Protein AF-A0A349UK69-F1 (afdb_monomer_lite)

Sequence (48 aa):
MDVFFSTGEKSGDRIAAAVAVALRREFPNLDLAGLTGPDATSAGIRGA

pLDDT: mean 96.17, std 4.73, range [73.5, 98.56]

Foldseek 3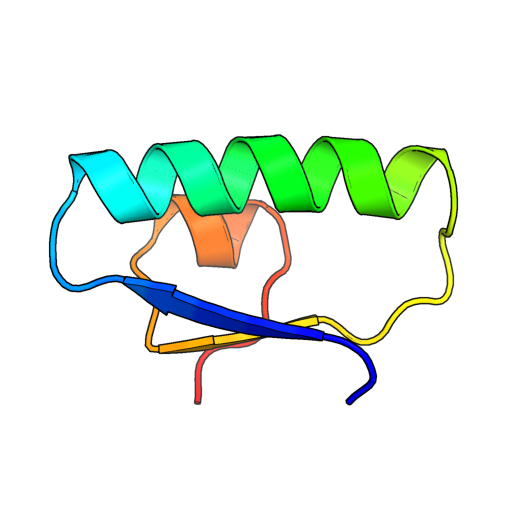Di:
DQDEAEDDDPVSQQVLLVVLLVCCVVPVPDQAEYCHDDSNVVSPHHYD

Radius of gyration: 9.36 Å; chains: 1; bounding box: 22×14×24 Å

Secondary structure (DSSP, 8-state):
--EEEE--SHHHHHHHHHHHHHHHHH-TT--EEEE--HHHHHTTPEE-

Structure (mmCIF, N/CA/C/O backbone):
data_AF-A0A349UK69-F1
#
_entry.id   AF-A0A349UK69-F1
#
loop_
_atom_site.group_PDB
_atom_site.id
_atom_site.type_symbol
_atom_site.label_atom_id
_atom_site.label_alt_id
_atom_site.label_comp_id
_atom_site.label_asym_id
_atom_site.label_entity_id
_atom_site.label_seq_id
_atom_site.pdbx_PDB_ins_code
_atom_site.Cartn_x
_atom_site.Cartn_y
_atom_site.Cartn_z
_atom_site.occupancy
_atom_site.B_iso_or_equiv
_atom_site.auth_seq_id
_atom_site.auth_comp_id
_atom_site.auth_asym_id
_atom_site.auth_atom_id
_atom_site.pdbx_PDB_model_num
ATOM 1 N N . MET A 1 1 ? -13.340 -2.503 -1.298 1.00 77.19 1 MET A N 1
ATOM 2 C CA . MET A 1 1 ? -12.260 -1.607 -1.738 1.00 77.19 1 MET A CA 1
ATOM 3 C C . MET A 1 1 ? -12.760 -0.196 -1.648 1.00 77.19 1 MET A C 1
ATOM 5 O O . MET A 1 1 ? -13.683 0.150 -2.377 1.00 77.19 1 MET A O 1
ATOM 9 N N . ASP A 1 2 ? -12.128 0.578 -0.777 1.00 94.69 2 ASP A N 1
ATOM 10 C CA . ASP A 1 2 ? -12.499 1.966 -0.513 1.00 94.69 2 ASP A CA 1
ATOM 11 C C . ASP A 1 2 ? -11.505 2.930 -1.170 1.00 94.69 2 ASP A C 1
ATOM 13 O O . ASP A 1 2 ? -11.892 3.990 -1.655 1.00 94.69 2 ASP A O 1
ATOM 17 N N . VAL A 1 3 ? -10.225 2.539 -1.244 1.00 96.56 3 VAL A N 1
ATOM 18 C CA . VAL A 1 3 ? -9.152 3.329 -1.865 1.00 96.56 3 VAL A CA 1
ATOM 19 C C . VAL A 1 3 ? -8.323 2.450 -2.798 1.00 96.56 3 VAL A C 1
ATOM 21 O O . VAL A 1 3 ? -7.868 1.371 -2.409 1.00 96.56 3 VAL A O 1
ATOM 24 N N . PHE A 1 4 ? -8.101 2.939 -4.021 1.00 97.56 4 PHE A N 1
ATOM 25 C CA . PHE A 1 4 ? -7.251 2.293 -5.020 1.00 97.56 4 PHE A CA 1
ATOM 26 C C . PHE A 1 4 ? -5.955 3.074 -5.248 1.00 97.56 4 PHE A C 1
ATOM 28 O O . PHE A 1 4 ? -5.993 4.285 -5.472 1.00 97.56 4 PHE A O 1
ATOM 35 N N . PHE A 1 5 ? -4.819 2.377 -5.248 1.00 97.81 5 PHE A N 1
ATOM 36 C CA . PHE A 1 5 ? -3.503 2.935 -5.560 1.00 97.81 5 PHE A CA 1
ATOM 37 C C . PHE A 1 5 ? -3.020 2.477 -6.939 1.00 97.81 5 PHE A C 1
ATOM 39 O O . PHE A 1 5 ? -3.154 1.314 -7.309 1.00 97.81 5 PHE A O 1
ATOM 46 N N . SER A 1 6 ? -2.407 3.390 -7.689 1.00 97.56 6 SER A N 1
ATOM 47 C CA . SER A 1 6 ? -1.741 3.084 -8.956 1.00 97.56 6 SER A CA 1
ATOM 48 C C . SER A 1 6 ? -0.398 3.795 -8.995 1.00 97.56 6 SER A C 1
ATOM 50 O O . SER A 1 6 ? -0.345 5.025 -9.012 1.00 97.56 6 SER A O 1
ATOM 52 N N . THR A 1 7 ? 0.689 3.028 -9.006 1.00 97.12 7 THR A N 1
ATOM 53 C CA . THR A 1 7 ? 2.059 3.555 -9.032 1.00 97.12 7 THR A CA 1
ATOM 54 C C . THR A 1 7 ? 2.854 2.889 -10.147 1.00 97.12 7 THR A C 1
ATOM 56 O O . THR A 1 7 ? 2.826 1.668 -10.265 1.00 97.12 7 THR A O 1
ATOM 59 N N . GLY A 1 8 ? 3.583 3.675 -10.943 1.00 96.31 8 GLY A N 1
ATOM 60 C CA . GLY A 1 8 ? 4.415 3.162 -12.042 1.00 96.31 8 GLY A CA 1
ATOM 61 C C . GLY A 1 8 ? 5.914 3.106 -11.740 1.00 96.31 8 GLY A C 1
ATOM 62 O O . GLY A 1 8 ? 6.683 2.600 -12.549 1.00 96.31 8 GLY A O 1
ATOM 63 N N . GLU A 1 9 ? 6.345 3.634 -10.592 1.00 97.94 9 GLU A N 1
ATOM 64 C CA . GLU A 1 9 ? 7.759 3.794 -10.251 1.00 97.94 9 GLU A CA 1
ATOM 65 C C . GLU A 1 9 ? 8.016 3.547 -8.761 1.00 97.94 9 GLU A C 1
ATOM 67 O O . GLU A 1 9 ? 7.130 3.696 -7.917 1.00 97.94 9 GLU A O 1
ATOM 72 N N . LYS A 1 10 ? 9.277 3.249 -8.422 1.00 97.75 10 LYS A N 1
ATOM 73 C CA . LYS A 1 10 ? 9.727 2.998 -7.042 1.00 97.75 10 LYS A CA 1
ATOM 74 C C . LYS A 1 10 ? 9.488 4.181 -6.095 1.00 97.75 10 LYS A C 1
ATOM 76 O O . LYS A 1 10 ? 9.255 3.990 -4.906 1.00 97.75 10 LYS A O 1
ATOM 81 N N . SER A 1 11 ? 9.575 5.410 -6.598 1.00 98.12 11 SER A N 1
ATOM 82 C CA . SER A 1 11 ? 9.249 6.624 -5.838 1.00 98.12 11 SER A CA 1
ATOM 83 C C . SER A 1 11 ? 7.769 6.645 -5.441 1.00 98.12 11 SER A C 1
ATOM 85 O O . SER A 1 11 ? 7.454 6.869 -4.274 1.00 98.12 11 SER A O 1
ATOM 87 N N . GLY A 1 12 ? 6.877 6.349 -6.391 1.00 98.31 12 GLY A N 1
ATOM 88 C CA . GLY A 1 12 ? 5.437 6.245 -6.167 1.00 98.31 12 GLY A CA 1
ATOM 89 C C . GLY A 1 12 ? 5.078 5.143 -5.174 1.00 98.31 12 GLY A C 1
ATOM 90 O O . GLY A 1 12 ? 4.265 5.378 -4.287 1.00 98.31 12 GLY A O 1
ATOM 91 N N . ASP A 1 13 ? 5.735 3.986 -5.263 1.00 98.31 13 ASP A N 1
ATOM 92 C CA . ASP A 1 13 ? 5.538 2.862 -4.338 1.00 98.31 13 ASP A CA 1
ATOM 93 C C . ASP A 1 13 ? 5.810 3.250 -2.871 1.00 98.31 13 ASP A C 1
ATOM 95 O O . ASP A 1 13 ? 4.983 3.033 -1.984 1.00 98.31 13 ASP A O 1
ATOM 99 N N . ARG A 1 14 ? 6.925 3.946 -2.617 1.00 98.50 14 ARG A N 1
ATOM 100 C CA . ARG A 1 14 ? 7.270 4.460 -1.278 1.00 98.50 14 ARG A CA 1
ATOM 101 C C . ARG A 1 14 ? 6.267 5.478 -0.754 1.00 98.50 14 ARG A C 1
ATOM 103 O O . ARG A 1 14 ? 5.966 5.494 0.439 1.00 98.50 14 ARG A O 1
ATOM 110 N N . ILE A 1 15 ? 5.766 6.343 -1.635 1.00 98.50 15 ILE A N 1
ATOM 111 C CA . ILE A 1 15 ? 4.751 7.336 -1.273 1.00 98.50 15 ILE A CA 1
ATOM 112 C C . ILE A 1 15 ? 3.440 6.624 -0.926 1.00 98.50 15 ILE A C 1
ATOM 114 O O . ILE A 1 15 ? 2.858 6.909 0.118 1.00 98.50 15 ILE A O 1
ATOM 118 N N . ALA A 1 16 ? 3.009 5.657 -1.740 1.00 98.19 16 ALA A N 1
ATOM 119 C CA . ALA A 1 16 ? 1.817 4.858 -1.473 1.00 98.19 16 ALA A CA 1
ATOM 120 C C . ALA A 1 16 ? 1.924 4.107 -0.137 1.00 98.19 16 ALA A C 1
ATOM 122 O O . ALA A 1 16 ? 0.973 4.117 0.643 1.00 98.19 16 ALA A O 1
ATOM 123 N N . ALA A 1 17 ? 3.096 3.552 0.183 1.00 98.38 17 ALA A N 1
ATOM 124 C CA . ALA A 1 17 ? 3.360 2.928 1.476 1.00 98.38 17 ALA A CA 1
ATOM 125 C C . ALA A 1 17 ? 3.172 3.904 2.652 1.00 98.38 17 ALA A C 1
ATOM 127 O O . ALA A 1 17 ? 2.470 3.597 3.617 1.00 98.38 17 ALA A O 1
ATOM 128 N N . ALA A 1 18 ? 3.754 5.105 2.563 1.00 98.56 18 ALA A N 1
ATOM 129 C CA . ALA A 1 18 ? 3.622 6.126 3.603 1.00 98.56 18 ALA A CA 1
ATOM 130 C C . ALA A 1 18 ? 2.165 6.586 3.781 1.00 98.56 18 ALA A C 1
ATOM 132 O O . ALA A 1 18 ? 1.691 6.731 4.911 1.00 98.56 18 ALA A O 1
ATOM 133 N N . VAL A 1 19 ? 1.436 6.758 2.675 1.00 98.25 19 VAL A N 1
ATOM 134 C CA . VAL A 1 19 ? 0.012 7.114 2.692 1.00 98.25 19 VAL A CA 1
ATOM 135 C C . VAL A 1 19 ? -0.824 5.992 3.308 1.00 98.25 19 VAL A C 1
A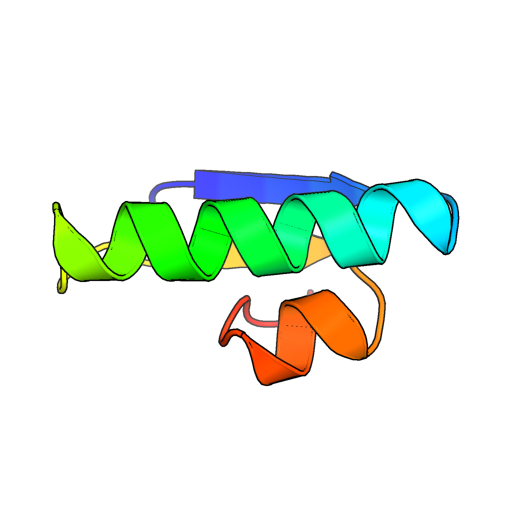TOM 137 O O . VAL A 1 19 ? -1.665 6.275 4.155 1.00 98.25 19 VAL A O 1
ATOM 140 N N . ALA A 1 20 ? -0.574 4.725 2.967 1.00 97.94 20 ALA A N 1
ATOM 141 C CA . ALA A 1 20 ? -1.282 3.589 3.556 1.00 97.94 20 ALA A CA 1
ATOM 142 C C . ALA A 1 20 ? -1.094 3.507 5.078 1.00 97.94 20 ALA A C 1
ATOM 144 O O . ALA A 1 20 ? -2.064 3.291 5.806 1.00 97.94 20 ALA A O 1
ATOM 145 N N . VAL A 1 21 ? 0.125 3.745 5.578 1.00 98.00 21 VAL A N 1
ATOM 146 C CA . VAL A 1 21 ? 0.396 3.805 7.024 1.00 98.00 21 VAL A CA 1
ATOM 147 C C . VAL A 1 21 ? -0.390 4.937 7.687 1.00 98.00 21 VAL A C 1
ATOM 149 O O . VAL A 1 21 ? -0.962 4.732 8.757 1.00 98.00 21 VAL A O 1
ATOM 152 N N . ALA A 1 22 ? -0.441 6.119 7.068 1.00 98.12 22 ALA A N 1
ATOM 153 C CA . ALA A 1 22 ? -1.206 7.246 7.595 1.00 98.12 22 ALA A CA 1
ATOM 154 C C . ALA A 1 22 ? -2.719 6.967 7.590 1.00 98.12 22 ALA A C 1
ATOM 156 O O . ALA A 1 22 ? -3.377 7.151 8.612 1.00 98.12 22 ALA A O 1
ATOM 157 N N . LEU A 1 23 ? -3.256 6.446 6.483 1.00 97.44 23 LEU A N 1
ATOM 158 C CA . LEU A 1 23 ? -4.673 6.107 6.348 1.00 97.44 23 LEU A CA 1
ATOM 159 C C . LEU A 1 23 ? -5.111 5.056 7.363 1.00 97.44 23 LEU A C 1
ATOM 161 O O . LEU A 1 23 ? -6.170 5.203 7.955 1.00 97.44 23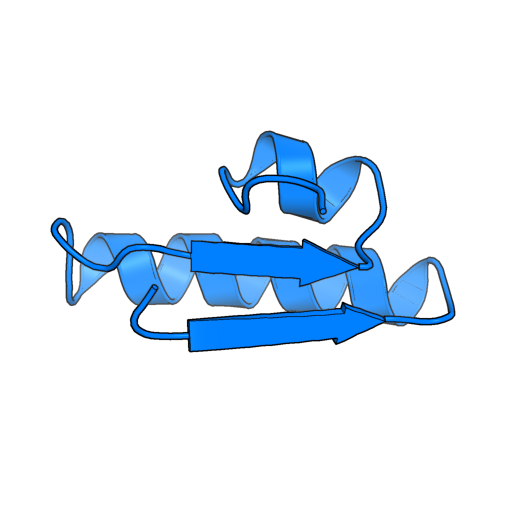 LEU A O 1
ATOM 165 N N . ARG A 1 24 ? -4.293 4.031 7.620 1.00 95.31 24 ARG A N 1
ATOM 166 C CA . ARG A 1 24 ? -4.615 2.998 8.615 1.00 95.31 24 ARG A CA 1
ATOM 167 C C . ARG A 1 24 ? -4.637 3.517 10.052 1.00 95.31 24 ARG A C 1
ATOM 169 O O . ARG A 1 24 ? -5.339 2.940 10.876 1.00 95.31 24 ARG A O 1
ATOM 176 N N . ARG A 1 25 ? -3.870 4.567 10.370 1.00 96.50 25 ARG A N 1
ATOM 177 C CA . ARG A 1 25 ? -3.894 5.185 11.709 1.00 96.50 25 ARG A CA 1
ATOM 178 C C . ARG A 1 25 ? -5.206 5.915 11.965 1.00 96.50 25 ARG A C 1
ATOM 180 O O . ARG A 1 25 ? -5.741 5.800 13.059 1.00 96.50 25 ARG A O 1
ATOM 187 N N . GLU A 1 26 ? -5.703 6.629 10.962 1.00 97.94 26 GLU A N 1
ATOM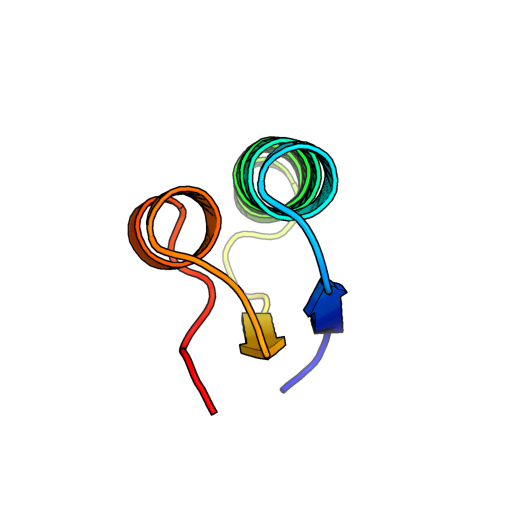 188 C CA . GLU A 1 26 ? -6.929 7.424 11.076 1.00 97.94 26 GLU A CA 1
ATOM 189 C C . GLU A 1 26 ? -8.190 6.579 10.832 1.00 97.94 26 GLU A C 1
ATOM 191 O O . GLU A 1 26 ? -9.201 6.716 11.516 1.00 97.94 26 GLU A O 1
ATOM 196 N N . PHE A 1 27 ? -8.116 5.653 9.876 1.00 97.06 27 PHE A N 1
ATOM 197 C CA . PHE A 1 27 ? -9.229 4.839 9.404 1.00 97.06 27 PHE A CA 1
ATOM 198 C C . PHE A 1 27 ? -8.814 3.358 9.338 1.00 97.06 27 PHE A C 1
ATOM 200 O O . PHE A 1 27 ? -8.541 2.820 8.260 1.00 97.06 27 PHE A O 1
ATOM 207 N N . PRO A 1 28 ? -8.770 2.656 10.484 1.00 94.75 28 PRO A N 1
ATOM 208 C CA . PRO A 1 28 ? -8.224 1.298 10.567 1.00 94.75 28 PRO A CA 1
ATOM 209 C C . PRO A 1 28 ? -8.999 0.252 9.752 1.00 94.75 28 PRO A C 1
ATOM 211 O O . PRO A 1 28 ? -8.465 -0.819 9.477 1.00 94.75 28 PRO A O 1
ATOM 214 N N . ASN A 1 29 ? -10.233 0.562 9.349 1.00 95.69 29 ASN A N 1
ATOM 215 C CA . ASN A 1 29 ? -11.117 -0.352 8.627 1.00 95.69 29 ASN A CA 1
ATOM 216 C C . ASN A 1 29 ? -11.125 -0.142 7.102 1.00 95.69 29 ASN A C 1
ATOM 218 O O . ASN A 1 29 ? -11.902 -0.812 6.427 1.00 95.69 29 ASN A O 1
ATOM 222 N N . LEU A 1 30 ? -10.314 0.775 6.553 1.00 95.94 30 LEU A N 1
ATOM 223 C CA . LEU A 1 30 ? -10.268 0.992 5.102 1.00 95.94 30 LEU A CA 1
ATOM 224 C C . LEU A 1 30 ? -9.698 -0.223 4.366 1.00 95.94 30 LEU A C 1
ATOM 226 O O . LEU A 1 30 ? -8.601 -0.700 4.674 1.00 95.94 30 LEU A O 1
ATOM 230 N N . ASP A 1 31 ? -10.398 -0.652 3.319 1.00 96.69 31 ASP A N 1
ATOM 231 C CA . ASP A 1 31 ? -9.882 -1.630 2.368 1.00 96.69 31 ASP A CA 1
ATOM 232 C C . ASP A 1 31 ? -9.043 -0.935 1.284 1.00 96.69 31 ASP A C 1
ATOM 234 O O . ASP A 1 31 ? -9.575 -0.238 0.411 1.00 96.69 31 ASP A O 1
ATOM 238 N N . LEU A 1 32 ? -7.725 -1.147 1.346 1.00 97.88 32 LEU A N 1
ATOM 239 C CA . LEU A 1 32 ? -6.735 -0.589 0.423 1.00 97.88 32 LEU A CA 1
ATOM 240 C C . LEU A 1 32 ? -6.273 -1.659 -0.578 1.00 97.88 32 LEU A C 1
ATOM 242 O O . LEU A 1 32 ? -5.777 -2.717 -0.177 1.00 97.88 32 LEU A O 1
ATOM 246 N N . ALA A 1 33 ? -6.366 -1.367 -1.874 1.00 97.88 33 ALA A N 1
ATOM 247 C CA . ALA A 1 33 ? -5.869 -2.243 -2.940 1.00 97.88 33 ALA A CA 1
ATOM 248 C C . ALA A 1 33 ? -5.199 -1.440 -4.066 1.00 97.88 33 ALA A C 1
ATOM 250 O O . ALA A 1 33 ? -5.372 -0.224 -4.137 1.00 97.88 33 ALA A O 1
ATOM 251 N N . GLY A 1 34 ? -4.415 -2.077 -4.939 1.00 97.19 34 GLY A N 1
ATOM 252 C CA . GLY A 1 34 ? -3.775 -1.338 -6.028 1.00 97.19 34 GLY A CA 1
ATOM 253 C C . GLY A 1 34 ? -2.762 -2.081 -6.890 1.00 97.19 34 GLY A C 1
ATOM 254 O O . GLY A 1 34 ? -2.321 -3.183 -6.574 1.00 97.19 34 GLY A O 1
ATOM 255 N N . LEU A 1 35 ? -2.360 -1.405 -7.969 1.00 97.94 35 LEU A N 1
ATOM 256 C CA . LEU A 1 35 ? -1.174 -1.724 -8.766 1.00 97.94 35 LEU A CA 1
ATOM 257 C C . LEU A 1 35 ? 0.022 -1.007 -8.139 1.00 97.94 35 LEU A C 1
ATOM 259 O O . LEU A 1 35 ? 0.284 0.167 -8.426 1.00 97.94 35 LEU A O 1
ATOM 263 N N . THR A 1 36 ? 0.704 -1.696 -7.230 1.00 97.38 36 THR A N 1
ATOM 264 C CA . THR A 1 36 ? 1.794 -1.123 -6.439 1.00 97.38 36 THR A CA 1
ATOM 265 C C . THR A 1 36 ? 3.014 -2.033 -6.384 1.00 97.38 36 THR A C 1
ATOM 267 O O . THR A 1 36 ? 2.964 -3.190 -6.797 1.00 97.38 36 THR A O 1
ATOM 270 N N . GLY A 1 37 ? 4.124 -1.500 -5.882 1.00 97.12 37 GLY A N 1
ATOM 271 C CA . GLY A 1 37 ? 5.338 -2.262 -5.634 1.00 97.12 37 GLY A CA 1
ATOM 272 C C . GLY A 1 37 ? 5.400 -2.857 -4.217 1.00 97.12 37 GLY A C 1
ATOM 273 O O . GLY A 1 37 ? 4.412 -2.859 -3.470 1.00 97.12 37 GLY A O 1
ATOM 274 N N . PRO A 1 38 ? 6.569 -3.409 -3.848 1.00 97.88 38 PRO A N 1
ATOM 275 C CA . PRO A 1 38 ? 6.750 -4.147 -2.602 1.00 97.88 38 PRO A CA 1
ATOM 276 C C . PRO A 1 38 ? 6.651 -3.282 -1.337 1.00 97.88 38 PRO A C 1
ATOM 278 O O . PRO A 1 38 ? 6.242 -3.802 -0.294 1.00 97.88 38 PRO A O 1
ATOM 281 N N . ASP A 1 39 ? 6.995 -1.990 -1.397 1.00 97.94 39 ASP A N 1
ATOM 282 C CA . ASP A 1 39 ? 6.938 -1.106 -0.227 1.00 97.94 39 ASP A CA 1
ATOM 283 C C . ASP A 1 39 ? 5.466 -0.869 0.167 1.00 97.94 39 ASP A C 1
ATOM 285 O O . ASP A 1 39 ? 5.092 -1.015 1.335 1.00 97.94 39 ASP A O 1
ATOM 289 N N . ALA A 1 40 ? 4.597 -0.589 -0.811 1.00 97.81 40 ALA A N 1
ATOM 290 C CA . ALA A 1 40 ? 3.160 -0.413 -0.600 1.00 97.81 40 ALA A CA 1
ATOM 291 C C . ALA A 1 40 ? 2.458 -1.707 -0.165 1.00 97.81 40 ALA A C 1
ATOM 293 O O . ALA A 1 40 ? 1.613 -1.680 0.736 1.00 97.81 40 ALA A O 1
ATOM 294 N N . THR A 1 41 ? 2.826 -2.852 -0.750 1.00 97.06 41 THR A N 1
ATOM 295 C CA . THR A 1 41 ? 2.284 -4.150 -0.324 1.00 97.06 41 THR A CA 1
ATOM 296 C C . THR A 1 41 ? 2.656 -4.468 1.123 1.00 97.06 41 THR A C 1
ATOM 298 O O . THR A 1 41 ? 1.806 -4.917 1.892 1.00 97.06 41 THR A O 1
ATOM 301 N N . SER A 1 42 ? 3.884 -4.147 1.541 1.00 96.88 42 SER A N 1
ATOM 302 C CA . SER A 1 42 ? 4.327 -4.306 2.935 1.00 96.88 42 SER A CA 1
ATOM 303 C C . SER A 1 42 ? 3.590 -3.372 3.903 1.00 96.88 42 SER A C 1
ATOM 305 O O . SER A 1 42 ? 3.347 -3.738 5.051 1.00 96.88 42 SER A O 1
ATOM 307 N N . ALA A 1 43 ? 3.170 -2.190 3.440 1.00 96.88 43 ALA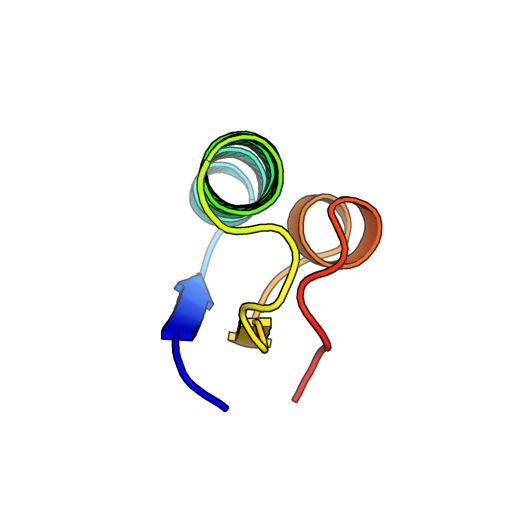 A N 1
ATOM 308 C CA . ALA A 1 43 ? 2.290 -1.287 4.188 1.00 96.88 43 ALA A CA 1
ATOM 309 C C . ALA A 1 43 ? 0.82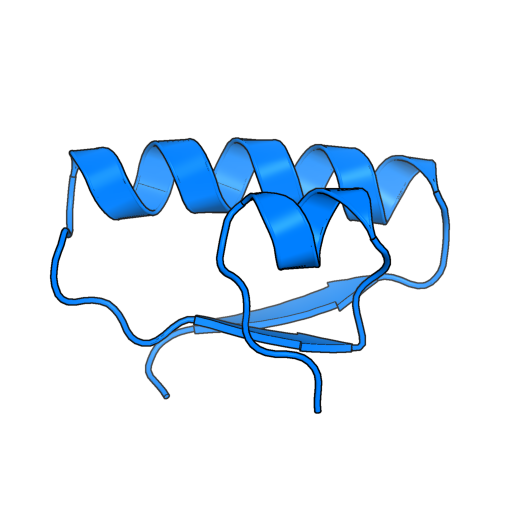0 -1.757 4.233 1.00 96.88 43 ALA A C 1
ATOM 311 O O . ALA A 1 43 ? -0.012 -1.156 4.919 1.00 96.88 43 ALA A O 1
ATOM 312 N N . GLY A 1 44 ? 0.502 -2.856 3.543 1.00 95.56 44 GLY A N 1
ATOM 313 C CA . GLY A 1 44 ? -0.792 -3.519 3.586 1.00 95.56 44 GLY A CA 1
ATOM 314 C C . GLY A 1 44 ? -1.788 -3.056 2.525 1.00 95.56 44 GLY A C 1
ATOM 315 O O . GLY A 1 44 ? -2.991 -3.257 2.709 1.00 95.56 44 GLY A O 1
ATOM 316 N N . ILE A 1 45 ? -1.312 -2.462 1.426 1.00 97.69 45 ILE A N 1
ATOM 317 C CA . ILE A 1 45 ? -2.097 -2.348 0.191 1.00 97.69 45 ILE A CA 1
ATOM 318 C C . ILE A 1 45 ? -2.122 -3.728 -0.473 1.00 97.69 45 ILE A C 1
ATOM 320 O O . ILE A 1 45 ? -1.076 -4.310 -0.760 1.00 97.69 45 ILE A O 1
ATOM 324 N N . ARG A 1 46 ? -3.313 -4.279 -0.719 1.00 96.19 46 ARG A N 1
ATOM 325 C CA . ARG A 1 46 ? -3.440 -5.568 -1.411 1.00 96.19 46 ARG A CA 1
ATOM 326 C C . ARG A 1 46 ? -3.123 -5.384 -2.896 1.00 96.19 46 ARG A C 1
ATOM 328 O O . ARG A 1 46 ? -3.759 -4.563 -3.553 1.00 96.19 46 ARG A O 1
ATOM 335 N N . GLY A 1 47 ? -2.157 -6.143 -3.412 1.00 86.25 47 GLY A N 1
ATOM 336 C CA . GLY A 1 47 ? -1.857 -6.160 -4.844 1.00 86.25 47 GLY A CA 1
ATOM 337 C C . GLY A 1 47 ? -3.063 -6.641 -5.653 1.00 86.25 47 GLY A C 1
ATOM 338 O O . GLY A 1 47 ? -3.767 -7.556 -5.211 1.00 86.25 47 GLY A O 1
ATOM 339 N N . ALA A 1 48 ? -3.312 -5.988 -6.787 1.00 73.50 48 ALA A N 1
ATOM 340 C CA . ALA A 1 48 ? -4.240 -6.462 -7.813 1.00 73.50 48 ALA A CA 1
ATOM 341 C C . ALA A 1 48 ? -3.604 -7.549 -8.692 1.00 73.50 48 ALA A C 1
ATOM 343 O O . ALA A 1 48 ? -2.368 -7.496 -8.895 1.00 73.50 48 ALA A O 1
#